Protein AF-A0A4U1ES62-F1 (afdb_monomer_lite)

pLDDT: mean 76.87, std 13.71, range [42.22, 96.81]

Structure (mmCIF, N/CA/C/O backbone):
data_AF-A0A4U1ES62-F1
#
_entry.id   AF-A0A4U1ES62-F1
#
loop_
_atom_site.group_PDB
_atom_site.id
_atom_site.type_symbol
_atom_site.label_atom_id
_atom_site.label_alt_id
_atom_site.label_comp_id
_atom_site.label_asym_id
_atom_site.label_entity_id
_atom_site.label_seq_id
_atom_site.pdbx_PDB_ins_code
_atom_site.Cartn_x
_atom_site.Cartn_y
_atom_site.Cartn_z
_atom_site.occupancy
_atom_site.B_iso_or_equiv
_atom_site.auth_seq_id
_atom_site.auth_comp_id
_atom_site.auth_asym_id
_atom_site.auth_atom_id
_atom_site.pdbx_PDB_model_num
ATOM 1 N N . ASN A 1 1 ? -2.841 10.852 3.908 1.00 66.19 1 ASN A N 1
ATOM 2 C CA . ASN A 1 1 ? -1.666 10.745 3.018 1.00 66.19 1 ASN A CA 1
ATOM 3 C C . ASN A 1 1 ? -2.009 9.730 1.935 1.00 66.19 1 ASN A C 1
ATOM 5 O O . ASN A 1 1 ? -2.150 8.566 2.277 1.00 66.19 1 ASN A O 1
ATOM 9 N N . ILE A 1 2 ? -2.297 10.180 0.708 1.00 81.38 2 ILE A N 1
ATOM 10 C CA . ILE A 1 2 ? -2.907 9.346 -0.355 1.00 81.38 2 ILE A CA 1
ATOM 11 C C . ILE A 1 2 ? -2.024 9.283 -1.611 1.00 81.38 2 ILE A C 1
ATOM 13 O O . ILE A 1 2 ? -1.944 8.238 -2.248 1.00 81.38 2 ILE A O 1
ATOM 17 N N . ILE A 1 3 ? -1.318 10.365 -1.956 1.00 86.19 3 ILE A N 1
ATOM 18 C CA . ILE A 1 3 ? -0.398 10.376 -3.099 1.00 86.19 3 ILE A CA 1
ATOM 19 C C . ILE A 1 3 ? 0.914 9.704 -2.676 1.00 86.19 3 ILE A C 1
ATOM 21 O O . ILE A 1 3 ? 1.599 10.186 -1.776 1.00 86.19 3 ILE A O 1
ATOM 25 N N . GLY A 1 4 ? 1.253 8.586 -3.322 1.00 82.31 4 GLY A N 1
ATOM 26 C CA . GLY A 1 4 ? 2.449 7.792 -3.031 1.00 82.31 4 GLY A CA 1
ATOM 27 C C . GLY A 1 4 ? 3.157 7.287 -4.290 1.00 82.31 4 GLY A C 1
ATOM 28 O O . GLY A 1 4 ? 2.766 7.595 -5.414 1.00 82.31 4 GLY A O 1
ATOM 29 N N . SER A 1 5 ? 4.193 6.464 -4.105 1.00 80.69 5 SER A N 1
ATOM 30 C CA . SER A 1 5 ? 5.031 5.927 -5.192 1.00 80.69 5 SER A CA 1
ATOM 31 C C . SER A 1 5 ? 4.311 4.958 -6.141 1.00 80.69 5 SER A C 1
ATOM 33 O O . SER A 1 5 ? 4.843 4.635 -7.201 1.00 80.69 5 SER A O 1
ATOM 35 N N . GLY A 1 6 ? 3.093 4.522 -5.806 1.00 82.31 6 GLY A N 1
ATOM 36 C CA . GLY A 1 6 ? 2.296 3.619 -6.641 1.00 82.31 6 GLY A CA 1
ATOM 37 C C . GLY A 1 6 ? 1.965 4.181 -8.028 1.00 82.31 6 GLY A C 1
ATOM 38 O O . GLY A 1 6 ? 1.821 3.407 -8.969 1.00 82.31 6 GLY A O 1
ATOM 39 N N . ILE A 1 7 ? 1.932 5.510 -8.199 1.00 88.56 7 ILE A N 1
ATOM 40 C CA . ILE A 1 7 ? 1.654 6.146 -9.500 1.00 88.56 7 ILE A CA 1
ATOM 41 C C . ILE A 1 7 ? 2.684 5.789 -10.578 1.00 88.56 7 ILE A C 1
ATOM 43 O O . ILE A 1 7 ? 2.367 5.812 -11.760 1.00 88.56 7 ILE A O 1
ATOM 47 N N . PHE A 1 8 ? 3.904 5.426 -10.183 1.00 85.25 8 PHE A N 1
ATOM 48 C CA . PHE A 1 8 ? 4.962 5.068 -11.121 1.00 85.25 8 PHE A CA 1
ATOM 49 C C . PHE A 1 8 ? 4.830 3.617 -11.616 1.00 85.25 8 PHE A C 1
ATOM 51 O O . PHE A 1 8 ? 5.155 3.319 -12.762 1.00 85.25 8 PHE A O 1
ATOM 58 N N . VAL A 1 9 ? 4.273 2.724 -10.792 1.00 85.25 9 VAL A N 1
ATOM 59 C CA . VAL A 1 9 ? 4.189 1.280 -11.079 1.00 85.25 9 VAL A CA 1
ATOM 60 C C . VAL A 1 9 ? 2.856 0.895 -11.708 1.00 85.25 9 VAL A C 1
ATOM 62 O O . VAL A 1 9 ? 2.812 0.141 -12.681 1.00 85.25 9 VAL A O 1
ATOM 65 N N . SER A 1 10 ? 1.760 1.417 -11.159 1.00 86.31 10 SER A N 1
ATOM 66 C CA . SER A 1 10 ? 0.402 0.993 -11.503 1.00 86.31 10 SER A CA 1
ATOM 67 C C . SER A 1 10 ? 0.004 1.209 -12.972 1.00 86.31 10 SER A C 1
ATOM 69 O O . SER A 1 10 ? -0.678 0.335 -13.507 1.00 86.31 10 SER A O 1
ATOM 71 N N . PRO A 1 11 ? 0.412 2.287 -13.682 1.00 86.88 11 PRO A N 1
ATOM 72 C CA . PRO A 1 11 ? -0.013 2.506 -15.067 1.00 86.88 11 PRO A CA 1
ATOM 73 C C . PRO A 1 11 ? 0.416 1.395 -16.028 1.00 86.88 11 PRO A C 1
ATOM 75 O O . PRO A 1 11 ? -0.369 1.011 -16.892 1.00 86.88 11 PRO A O 1
ATOM 78 N N . LYS A 1 12 ? 1.626 0.843 -15.853 1.00 86.94 12 LYS A N 1
ATOM 79 C CA . LYS A 1 12 ? 2.131 -0.254 -16.692 1.00 86.94 12 LYS A CA 1
ATOM 80 C C . LYS A 1 12 ? 1.265 -1.506 -16.532 1.00 86.94 12 LYS A C 1
ATOM 82 O O . LYS A 1 12 ? 0.823 -2.065 -17.529 1.00 86.94 12 LYS A O 1
ATOM 87 N N . GLY A 1 13 ? 0.970 -1.891 -15.288 1.00 87.38 13 GLY A N 1
ATOM 88 C CA . GLY A 1 13 ? 0.140 -3.062 -14.999 1.00 87.38 13 GLY A CA 1
ATOM 89 C C . GLY A 1 13 ? -1.314 -2.894 -15.448 1.00 87.38 13 GLY A C 1
ATOM 90 O O . GLY A 1 13 ? -1.903 -3.830 -15.979 1.00 87.38 13 GLY A O 1
ATOM 91 N N . VAL A 1 14 ? -1.899 -1.702 -15.291 1.00 91.75 14 VAL A N 1
ATOM 92 C CA . VAL A 1 14 ? -3.275 -1.443 -15.752 1.00 91.75 14 VAL A CA 1
ATOM 93 C C . VAL A 1 14 ? -3.360 -1.494 -17.277 1.00 91.75 14 VAL A C 1
ATOM 95 O O . VAL A 1 14 ? -4.287 -2.099 -17.804 1.00 91.75 14 VAL A O 1
ATOM 98 N N . LEU A 1 15 ? -2.400 -0.902 -17.992 1.00 91.88 15 LEU A N 1
ATOM 99 C CA . LEU A 1 15 ? -2.414 -0.891 -19.455 1.00 91.88 15 LEU A CA 1
ATOM 100 C C . LEU A 1 15 ? -2.222 -2.293 -20.049 1.00 91.88 15 LEU A C 1
ATOM 102 O O . LEU A 1 15 ? -2.913 -2.643 -21.003 1.00 91.88 15 LEU A O 1
ATOM 106 N N . GLU A 1 16 ? -1.334 -3.099 -19.464 1.00 92.31 16 GLU A N 1
ATOM 107 C CA . GLU A 1 16 ? -1.084 -4.480 -19.893 1.00 92.31 16 GLU A CA 1
ATOM 108 C C . GLU A 1 16 ? -2.332 -5.365 -19.750 1.00 92.31 16 GLU A C 1
ATOM 110 O O . GLU A 1 16 ? -2.645 -6.137 -20.651 1.00 92.31 16 GLU A O 1
ATOM 115 N N . ASN A 1 17 ? -3.096 -5.198 -18.665 1.00 91.56 17 ASN A N 1
ATOM 116 C CA . ASN A 1 17 ? -4.322 -5.969 -18.436 1.00 91.56 17 ASN A CA 1
ATOM 117 C C . ASN A 1 17 ? -5.551 -5.408 -19.175 1.00 91.56 17 ASN A C 1
ATOM 119 O O . ASN A 1 17 ? -6.454 -6.164 -19.524 1.00 91.56 17 ASN A O 1
ATOM 123 N N . ALA A 1 18 ? -5.620 -4.093 -19.406 1.00 90.81 18 ALA A N 1
ATOM 124 C CA . ALA A 1 18 ? -6.751 -3.455 -20.085 1.00 90.81 18 ALA A CA 1
ATOM 125 C C . ALA A 1 18 ? -6.650 -3.510 -21.621 1.00 90.81 18 ALA A C 1
ATOM 127 O O . ALA A 1 18 ? -7.662 -3.354 -22.304 1.00 90.81 18 ALA A O 1
ATOM 128 N N . GLY A 1 19 ? -5.443 -3.664 -22.179 1.00 88.88 19 GLY A N 1
ATOM 129 C CA . GLY A 1 19 ? -5.176 -3.777 -23.620 1.00 88.88 19 GLY A CA 1
ATOM 130 C C . GLY A 1 19 ? -5.353 -2.487 -24.439 1.00 88.88 19 GLY A C 1
ATOM 131 O O . GLY A 1 19 ? -4.769 -2.358 -25.511 1.00 88.88 19 GLY A O 1
ATOM 132 N N . SER A 1 20 ? -6.115 -1.505 -23.945 1.00 93.06 20 SER A N 1
ATOM 133 C CA . SER A 1 20 ? -6.337 -0.205 -24.591 1.00 93.06 20 SER A CA 1
ATOM 134 C C . SER A 1 20 ? -6.197 0.955 -23.606 1.00 93.06 20 SER A C 1
ATOM 136 O O . SER A 1 20 ? -6.619 0.871 -22.451 1.00 93.06 20 SER A O 1
ATOM 138 N N . VAL A 1 21 ? -5.661 2.080 -24.090 1.00 92.81 21 VAL A N 1
ATOM 139 C CA . VAL A 1 21 ? -5.461 3.309 -23.302 1.00 92.81 21 VAL A CA 1
ATOM 140 C C . VAL A 1 21 ? -6.794 3.885 -22.809 1.00 92.81 21 VAL A C 1
ATOM 142 O O . VAL A 1 21 ? -6.883 4.339 -21.671 1.00 92.81 21 VAL A O 1
ATOM 145 N N . GLY A 1 22 ? -7.851 3.819 -23.627 1.00 92.75 22 GLY A N 1
ATOM 146 C CA . GLY A 1 22 ? -9.180 4.308 -23.239 1.00 92.75 22 GLY A CA 1
ATOM 147 C C . GLY A 1 22 ? -9.777 3.511 -22.076 1.00 92.75 22 GLY A C 1
ATOM 148 O O . GLY A 1 22 ? -10.278 4.094 -21.117 1.00 92.75 22 GLY A O 1
ATOM 149 N N . LEU A 1 23 ? -9.647 2.180 -22.115 1.00 92.06 23 LEU A N 1
ATOM 150 C CA . LEU A 1 23 ? -10.089 1.304 -21.025 1.00 92.06 23 LEU A CA 1
ATOM 151 C C . LEU A 1 23 ? -9.262 1.524 -19.754 1.00 92.06 23 LEU A C 1
ATOM 153 O O . LEU A 1 23 ? -9.832 1.585 -18.667 1.00 92.06 23 LEU A O 1
ATOM 157 N N . ALA A 1 24 ? -7.946 1.723 -19.879 1.00 93.25 24 ALA A N 1
ATOM 158 C CA . ALA A 1 24 ? -7.088 2.029 -18.737 1.00 93.25 24 ALA A CA 1
ATOM 159 C C . ALA A 1 24 ? -7.532 3.312 -18.004 1.00 93.25 24 ALA A C 1
ATOM 161 O O . ALA A 1 24 ? -7.600 3.322 -16.775 1.00 93.25 24 ALA A O 1
ATOM 162 N N . LEU A 1 25 ? -7.892 4.376 -18.733 1.00 93.62 25 LEU A N 1
ATOM 163 C CA . LEU A 1 25 ? -8.395 5.621 -18.133 1.00 93.62 25 LEU A CA 1
ATOM 164 C C . LEU A 1 25 ? -9.743 5.431 -17.425 1.00 93.62 25 LEU A C 1
ATOM 166 O O . LEU A 1 25 ? -9.938 5.960 -16.330 1.00 93.62 25 LEU A O 1
ATOM 170 N N . ILE A 1 26 ? -10.650 4.639 -18.004 1.00 95.06 26 ILE A N 1
ATOM 171 C CA . ILE A 1 26 ? -11.934 4.310 -17.368 1.00 95.06 26 ILE A CA 1
ATOM 172 C C . ILE A 1 26 ? -11.701 3.563 -16.048 1.00 95.06 26 ILE A C 1
ATOM 174 O O . ILE A 1 26 ? -12.309 3.910 -15.036 1.00 95.06 26 ILE A O 1
ATOM 178 N N . VAL A 1 27 ? -10.783 2.591 -16.020 1.00 94.50 27 VAL A N 1
ATO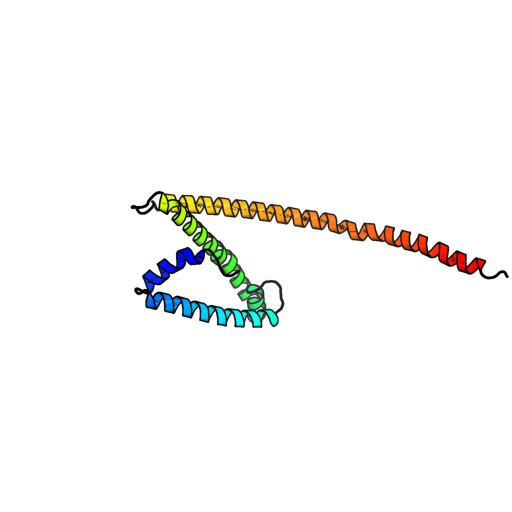M 179 C CA . VAL A 1 27 ? -10.425 1.849 -14.795 1.00 94.50 27 VAL A CA 1
ATOM 180 C C . VAL A 1 27 ? -9.889 2.786 -13.709 1.00 94.50 27 VAL A C 1
ATOM 182 O O . VAL A 1 27 ? -10.265 2.649 -12.542 1.00 94.50 27 VAL A O 1
ATOM 185 N N . TRP A 1 28 ? -9.062 3.768 -14.074 1.00 93.25 28 TRP A N 1
ATOM 186 C CA . TRP A 1 28 ? -8.564 4.777 -13.135 1.00 93.25 28 TRP A CA 1
ATOM 187 C C . TRP A 1 28 ? -9.689 5.617 -12.523 1.00 93.25 28 TRP A C 1
ATOM 189 O O . TRP A 1 28 ? -9.737 5.774 -11.301 1.00 93.25 28 TRP A O 1
ATOM 199 N N . ILE A 1 29 ? -10.619 6.108 -13.346 1.00 95.50 29 ILE A N 1
ATOM 200 C CA . ILE A 1 29 ? -11.765 6.905 -12.879 1.00 95.50 29 ILE A CA 1
ATOM 201 C C . ILE A 1 29 ? -12.666 6.065 -11.963 1.00 95.50 29 ILE A C 1
ATOM 203 O O . ILE A 1 29 ? -13.021 6.509 -10.870 1.00 95.50 29 ILE A O 1
ATOM 207 N N . MET A 1 30 ? -12.981 4.832 -12.366 1.00 95.81 30 MET A N 1
ATOM 208 C CA . MET A 1 30 ? -13.813 3.917 -11.580 1.00 95.81 30 MET A CA 1
ATOM 209 C C . MET A 1 30 ? -13.180 3.585 -10.225 1.00 95.81 30 MET A C 1
ATOM 211 O O . MET A 1 30 ? -13.856 3.629 -9.199 1.00 95.81 30 MET A O 1
ATOM 215 N N . THR A 1 31 ? -11.872 3.321 -10.195 1.00 93.75 31 THR A N 1
ATOM 216 C CA . THR A 1 31 ? -11.138 3.052 -8.947 1.00 93.75 31 THR A CA 1
ATOM 217 C C . THR A 1 31 ? -11.153 4.270 -8.020 1.00 93.75 31 THR A C 1
ATOM 219 O O . THR A 1 31 ? -11.348 4.124 -6.810 1.00 93.75 31 THR A O 1
ATOM 222 N N . GLY A 1 32 ? -11.002 5.478 -8.575 1.00 94.00 32 GLY A N 1
ATOM 223 C CA . GLY A 1 32 ? -11.113 6.727 -7.821 1.00 94.00 32 GLY A CA 1
ATOM 224 C C . GLY A 1 32 ? -12.495 6.907 -7.188 1.00 94.00 32 GLY A C 1
ATOM 225 O O . GLY A 1 32 ? -12.587 7.217 -6.000 1.00 94.00 32 GLY A O 1
ATOM 226 N N . LEU A 1 33 ? -13.564 6.634 -7.942 1.00 96.75 33 LEU A N 1
ATOM 227 C CA . LEU A 1 33 ? -14.939 6.733 -7.449 1.00 96.75 33 LEU A CA 1
ATOM 228 C C . LEU A 1 33 ? -15.225 5.719 -6.330 1.00 96.75 33 LEU A C 1
ATOM 230 O O . LEU A 1 33 ? -15.753 6.092 -5.284 1.00 96.75 33 LEU A O 1
ATOM 234 N N . ILE A 1 34 ? -14.825 4.457 -6.514 1.00 96.44 34 ILE A N 1
ATOM 235 C CA . ILE A 1 34 ? -14.988 3.403 -5.498 1.00 96.44 34 ILE A CA 1
ATOM 236 C C . ILE A 1 34 ? -14.236 3.776 -4.213 1.00 96.44 34 ILE A C 1
ATOM 238 O O . ILE A 1 34 ? -14.768 3.625 -3.112 1.00 96.44 34 ILE A O 1
ATOM 242 N N . THR A 1 35 ? -13.023 4.319 -4.344 1.00 94.94 35 THR A N 1
ATOM 243 C CA . THR A 1 35 ? -12.219 4.762 -3.196 1.00 94.94 35 THR A CA 1
ATOM 244 C C . THR A 1 35 ? -12.882 5.926 -2.458 1.00 94.94 35 THR A C 1
ATOM 246 O O . THR A 1 35 ? -12.874 5.943 -1.229 1.00 94.94 35 THR A O 1
ATOM 249 N N . ALA A 1 36 ? -13.489 6.876 -3.177 1.00 94.81 36 ALA A N 1
ATOM 250 C CA . ALA A 1 36 ? -14.204 7.997 -2.568 1.00 94.81 36 ALA A CA 1
ATOM 251 C C . ALA A 1 36 ? -15.413 7.526 -1.745 1.00 94.81 36 ALA A C 1
ATOM 253 O O . ALA A 1 36 ? -15.579 7.948 -0.602 1.00 94.81 36 ALA A O 1
ATOM 254 N N . VAL A 1 37 ? -16.213 6.602 -2.288 1.00 96.81 37 VAL A N 1
ATOM 255 C CA . VAL A 1 37 ? -17.346 6.007 -1.559 1.00 96.81 37 VAL A CA 1
ATOM 256 C C . VAL 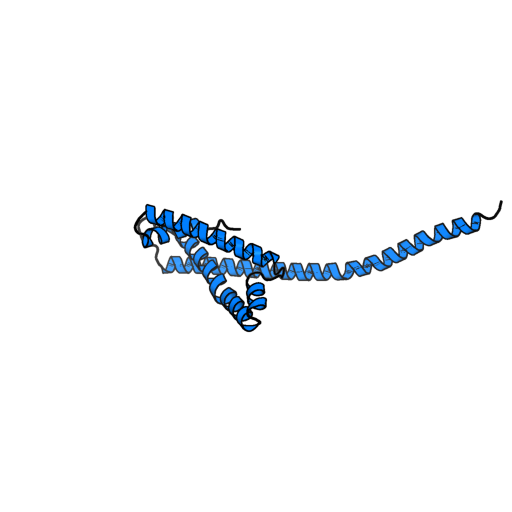A 1 37 ? -16.857 5.246 -0.324 1.00 96.81 37 VAL A C 1
ATOM 258 O O . VAL A 1 37 ? -17.383 5.450 0.768 1.00 96.81 37 VAL A O 1
ATOM 261 N N . GLY A 1 38 ? -15.805 4.433 -0.458 1.00 93.19 38 GLY A N 1
ATOM 262 C CA . GLY A 1 38 ? -15.207 3.725 0.676 1.00 93.19 38 GLY A CA 1
ATOM 263 C C . GLY A 1 38 ? -14.709 4.675 1.769 1.00 93.19 38 GLY A C 1
ATOM 264 O O . GLY A 1 38 ? -14.976 4.450 2.947 1.00 93.19 38 GLY A O 1
ATOM 265 N N . ALA A 1 39 ? -14.046 5.771 1.393 1.00 92.94 39 ALA A N 1
ATOM 266 C CA . ALA A 1 39 ? -13.560 6.776 2.337 1.00 92.94 39 ALA A CA 1
ATOM 267 C C . ALA A 1 39 ? -14.698 7.440 3.128 1.00 92.94 39 ALA A C 1
ATOM 269 O O . ALA A 1 39 ? -14.536 7.670 4.325 1.00 92.94 39 ALA A O 1
ATOM 270 N N . LEU A 1 40 ? -15.851 7.695 2.498 1.00 94.75 40 LEU A N 1
ATOM 271 C CA . LEU A 1 40 ? -17.037 8.211 3.190 1.00 94.75 40 LEU A CA 1
ATOM 272 C C . LEU A 1 40 ? -17.565 7.208 4.222 1.00 94.75 40 LEU A C 1
ATOM 274 O O . LEU A 1 40 ? -17.788 7.581 5.370 1.00 94.75 40 LEU A O 1
ATOM 278 N N . CYS A 1 41 ? -17.678 5.924 3.868 1.00 92.94 41 CYS A N 1
ATOM 279 C CA . CYS A 1 41 ? -18.087 4.889 4.824 1.00 92.94 41 CYS A CA 1
ATOM 280 C C . CYS A 1 41 ? -17.123 4.784 6.019 1.00 92.94 41 CYS A C 1
ATOM 282 O O . CYS A 1 41 ? -17.557 4.640 7.161 1.00 92.94 41 CYS A O 1
ATOM 284 N N . TYR A 1 42 ? -15.815 4.887 5.770 1.00 90.50 42 TYR A N 1
ATOM 285 C CA . TYR A 1 42 ? -14.808 4.907 6.833 1.00 90.50 42 TYR A CA 1
ATOM 286 C C . TYR A 1 42 ? -14.869 6.178 7.690 1.00 90.50 42 TYR A C 1
ATOM 288 O O . TYR A 1 42 ? -14.598 6.107 8.889 1.00 90.50 42 TYR A O 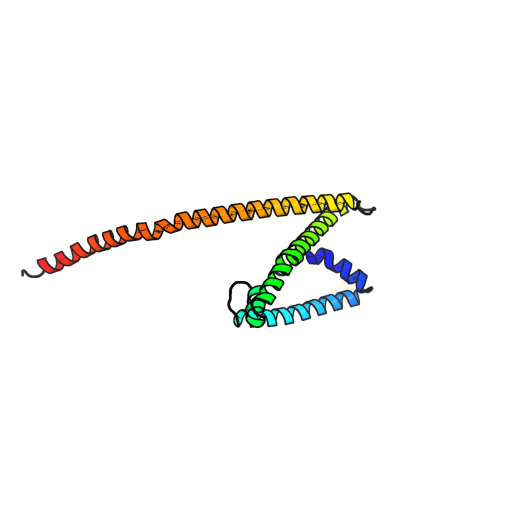1
ATOM 296 N N . ALA A 1 43 ? -15.242 7.324 7.114 1.00 92.00 43 ALA A N 1
ATOM 297 C CA . ALA A 1 43 ? -15.429 8.564 7.862 1.00 92.00 43 ALA A CA 1
ATOM 298 C C . ALA A 1 43 ? -16.593 8.447 8.860 1.00 92.00 43 ALA A C 1
ATOM 300 O O . ALA A 1 43 ? -16.412 8.759 10.036 1.00 92.00 43 ALA A O 1
ATOM 301 N N . GLU A 1 44 ? -17.740 7.913 8.429 1.00 93.50 44 GLU A N 1
ATOM 302 C CA . GLU A 1 44 ? -18.900 7.663 9.304 1.00 93.50 44 GLU A CA 1
ATOM 303 C C . GLU A 1 44 ? -18.555 6.700 10.448 1.00 93.50 44 GLU A C 1
ATOM 305 O O . GLU A 1 44 ? -18.883 6.930 11.618 1.00 93.50 44 GLU A O 1
ATOM 310 N N . LEU A 1 45 ? -17.816 5.634 10.133 1.00 89.25 45 LEU A N 1
ATOM 311 C CA . LEU A 1 45 ? -17.366 4.664 11.127 1.00 89.25 45 LEU A CA 1
ATOM 312 C C . LEU A 1 45 ? -16.386 5.283 12.138 1.00 89.25 45 LEU A C 1
ATOM 314 O O . LEU A 1 45 ? -16.450 4.978 13.330 1.00 89.25 45 LEU A O 1
ATOM 318 N N . GLY A 1 46 ? -15.523 6.193 11.679 1.00 88.69 46 GLY A N 1
ATOM 319 C CA . GLY A 1 46 ? -14.592 6.937 12.524 1.00 88.69 46 GLY A CA 1
ATOM 320 C C . GLY A 1 46 ? -15.267 7.893 13.506 1.00 88.69 46 GLY A C 1
ATOM 321 O O . GLY A 1 46 ? -14.753 8.074 14.610 1.00 88.69 46 GLY A O 1
ATOM 322 N N . VAL A 1 47 ? -16.423 8.457 13.145 1.00 90.94 47 VAL A N 1
ATOM 323 C CA . VAL A 1 47 ? -17.231 9.294 14.049 1.00 90.94 47 VAL A CA 1
ATOM 324 C C . VAL A 1 47 ? -18.070 8.436 15.001 1.00 90.94 47 VAL A C 1
ATOM 326 O O . VAL A 1 47 ? -18.224 8.786 16.169 1.00 90.94 47 VAL A O 1
ATOM 329 N N . THR A 1 48 ? -18.569 7.288 14.534 1.00 89.94 48 THR A N 1
ATOM 330 C CA . THR A 1 48 ? -19.419 6.389 15.333 1.00 89.94 48 THR A CA 1
ATOM 331 C C . THR A 1 48 ? -18.639 5.687 16.449 1.00 89.94 48 THR A C 1
ATOM 333 O O . THR A 1 48 ? -19.145 5.535 17.561 1.00 89.94 48 THR A O 1
ATOM 336 N N . ILE A 1 49 ? -17.404 5.253 16.174 1.00 86.94 49 ILE A N 1
ATOM 337 C CA . ILE A 1 49 ? -16.567 4.509 17.125 1.00 86.94 49 ILE A CA 1
ATOM 338 C C . ILE A 1 49 ? -15.227 5.243 17.303 1.00 86.94 49 ILE A C 1
ATOM 340 O O . ILE A 1 49 ? -14.228 4.872 16.678 1.00 86.94 49 ILE A O 1
ATOM 344 N N . PRO A 1 50 ? -15.156 6.267 18.177 1.00 83.12 50 PRO A N 1
ATOM 345 C CA . PRO A 1 50 ? -13.940 7.047 18.399 1.00 83.12 50 PRO A CA 1
ATOM 346 C C . PRO A 1 50 ? -12.966 6.306 19.332 1.00 83.12 50 PRO A C 1
ATOM 348 O O . PRO A 1 50 ? -12.636 6.768 20.425 1.00 83.12 50 PRO A O 1
ATOM 351 N N . LYS A 1 51 ? -12.509 5.119 18.921 1.00 81.88 51 LYS A N 1
ATOM 352 C CA . LYS A 1 51 ? -11.492 4.335 19.635 1.00 81.88 51 LYS A CA 1
ATOM 353 C C . LYS A 1 51 ? -10.163 4.356 18.889 1.00 81.88 51 LYS A C 1
ATOM 355 O O . LYS A 1 51 ? -10.104 4.196 17.672 1.00 81.88 51 LYS A O 1
ATOM 360 N N . SER A 1 52 ? -9.071 4.462 19.642 1.00 76.38 52 SER A N 1
ATOM 361 C CA . SER A 1 52 ? -7.717 4.310 19.106 1.00 76.38 52 SER A CA 1
ATOM 362 C C . SER A 1 52 ? -7.522 2.898 18.537 1.00 76.38 52 SER A C 1
ATOM 364 O O . SER A 1 52 ? -7.866 1.914 19.190 1.00 76.38 52 SER A O 1
ATOM 366 N N . GLY A 1 53 ? -6.981 2.795 17.319 1.00 74.38 53 GLY A N 1
ATOM 367 C CA . GLY A 1 53 ? -6.663 1.519 16.653 1.00 74.38 53 GLY A CA 1
ATOM 368 C C . GLY A 1 53 ? -7.214 1.351 15.231 1.00 74.38 53 GLY A C 1
ATOM 369 O O . GLY A 1 53 ? -6.866 0.371 14.572 1.00 74.38 53 GLY A O 1
ATOM 370 N N . GLY A 1 54 ? -8.014 2.303 14.734 1.00 83.44 54 GLY A N 1
ATOM 371 C CA . GLY A 1 54 ? -8.488 2.334 13.341 1.00 83.44 54 GLY A CA 1
ATOM 372 C C . GLY A 1 54 ? -9.233 1.057 12.944 1.00 83.44 54 GLY A C 1
ATOM 373 O O . GLY A 1 54 ? -10.061 0.561 13.707 1.00 83.44 54 GLY A O 1
ATOM 374 N N . ASP A 1 55 ? -8.884 0.487 11.786 1.00 84.88 55 ASP A N 1
ATOM 375 C CA . ASP A 1 55 ? -9.489 -0.732 11.223 1.00 84.88 55 ASP A CA 1
ATOM 376 C C . ASP A 1 55 ? -9.614 -1.897 12.212 1.00 84.88 55 ASP A C 1
ATOM 378 O O . ASP A 1 55 ? -10.602 -2.630 12.194 1.00 84.88 55 ASP A O 1
ATOM 382 N N . TYR A 1 56 ? -8.603 -2.100 13.063 1.00 86.56 56 TYR A N 1
ATOM 383 C CA . TYR A 1 56 ? -8.611 -3.190 14.039 1.00 86.56 56 TYR A CA 1
ATOM 384 C C . TYR A 1 56 ? -9.724 -3.000 15.073 1.00 86.56 56 TYR A C 1
ATOM 386 O O . TYR A 1 56 ? -10.446 -3.949 15.383 1.00 86.56 56 TYR A O 1
ATOM 394 N N . SER A 1 57 ? -9.874 -1.778 15.587 1.00 86.06 57 SER A N 1
ATOM 395 C CA . SER A 1 57 ? -10.869 -1.459 16.613 1.00 86.06 57 SER A CA 1
ATOM 396 C C . SER A 1 57 ? -12.287 -1.594 16.066 1.00 86.06 57 SER A C 1
ATOM 398 O O . SER A 1 57 ? -13.149 -2.128 16.760 1.00 86.06 57 SER A O 1
ATOM 400 N N . TYR A 1 58 ? -12.505 -1.231 14.798 1.00 89.25 58 TYR A N 1
ATOM 401 C CA . TYR A 1 58 ? -13.798 -1.416 14.138 1.00 89.25 58 TYR A CA 1
ATOM 402 C C . TYR A 1 58 ? -14.189 -2.893 14.020 1.00 89.25 58 TYR A C 1
ATOM 404 O O . TYR A 1 58 ? -15.296 -3.279 14.389 1.00 89.25 58 TYR A O 1
ATOM 412 N N . VAL A 1 59 ? -13.268 -3.747 13.558 1.00 88.25 59 VAL A N 1
ATOM 413 C CA . VAL A 1 59 ? -13.543 -5.187 13.404 1.00 88.25 59 VAL A CA 1
ATOM 414 C C . VAL A 1 59 ? -13.733 -5.862 14.763 1.00 88.25 59 VAL A C 1
ATOM 416 O O . VAL A 1 59 ? -14.598 -6.725 14.903 1.00 88.25 59 VAL A O 1
ATOM 419 N N . LYS A 1 60 ? -12.955 -5.461 15.773 1.00 88.25 60 LYS A N 1
ATOM 420 C CA . LYS A 1 60 ? -13.056 -6.009 17.129 1.00 88.25 60 LYS A CA 1
ATOM 421 C C . LYS A 1 60 ? -14.400 -5.703 17.787 1.00 88.25 60 LYS A C 1
ATOM 423 O O . LYS A 1 60 ? -14.943 -6.576 18.459 1.00 88.25 60 LYS A O 1
ATOM 428 N N . ASP A 1 61 ? -14.916 -4.492 17.608 1.00 87.00 61 ASP A N 1
ATOM 429 C CA . ASP A 1 61 ? -16.173 -4.076 18.233 1.00 87.00 61 ASP A CA 1
ATOM 430 C C . ASP A 1 61 ? -17.398 -4.747 17.584 1.00 87.00 61 ASP A C 1
ATOM 432 O O . ASP A 1 61 ? -18.354 -5.058 18.288 1.00 87.00 61 ASP A O 1
ATOM 436 N N . ILE A 1 62 ? -17.358 -5.030 16.274 1.00 88.25 62 ILE A N 1
ATOM 437 C CA . ILE A 1 62 ? -18.481 -5.644 15.538 1.00 88.25 62 ILE A CA 1
ATOM 438 C C . ILE A 1 62 ? -18.445 -7.181 15.602 1.00 88.25 62 ILE A C 1
ATOM 440 O O . ILE A 1 62 ? -19.468 -7.818 15.840 1.00 88.25 62 ILE A O 1
ATOM 444 N N . PHE A 1 63 ? -17.275 -7.789 15.377 1.00 86.38 63 PHE A N 1
ATOM 445 C CA . PHE A 1 63 ? -17.120 -9.245 15.219 1.00 86.38 63 PHE A CA 1
ATOM 446 C C . PHE A 1 63 ? -16.456 -9.935 16.424 1.00 86.38 63 PHE A C 1
ATOM 448 O O . PHE A 1 63 ? -16.267 -11.154 16.423 1.00 86.38 63 PHE A O 1
ATOM 455 N N . GLY A 1 64 ? -16.087 -9.178 17.458 1.00 89.12 64 GLY A N 1
ATOM 456 C CA . GLY A 1 64 ? -15.483 -9.696 18.682 1.00 89.12 64 GLY A CA 1
ATOM 457 C C . GLY A 1 64 ? -13.969 -9.934 18.603 1.00 89.12 64 GLY A C 1
ATOM 458 O O . GLY A 1 64 ? -13.266 -9.535 17.670 1.00 89.12 64 GLY A O 1
ATOM 459 N N . GLY A 1 65 ? -13.434 -10.592 19.638 1.00 85.75 65 GLY A N 1
ATOM 460 C CA . GLY A 1 65 ? -11.988 -10.696 19.867 1.00 85.75 65 GLY A CA 1
ATOM 461 C C . GLY A 1 65 ? -11.211 -11.486 18.805 1.00 85.75 65 GLY A C 1
ATOM 462 O O . GLY A 1 65 ? -10.124 -11.062 18.413 1.00 85.75 65 GLY A O 1
ATOM 463 N N . LEU A 1 66 ? -11.762 -12.605 18.314 1.00 87.75 66 LEU A N 1
ATOM 464 C CA . LEU A 1 66 ? -11.067 -13.493 17.370 1.00 87.75 66 LEU A CA 1
ATOM 465 C C . LEU A 1 66 ? -10.888 -12.843 15.988 1.00 87.75 66 LEU A C 1
ATOM 467 O O . LEU A 1 66 ? -9.792 -12.869 15.429 1.00 87.75 66 LEU A O 1
ATOM 471 N N . ALA A 1 67 ? -11.940 -12.216 15.456 1.00 85.44 67 ALA A N 1
ATOM 472 C CA . ALA A 1 67 ? -11.890 -11.523 14.168 1.00 85.44 67 ALA A CA 1
ATOM 473 C C . ALA A 1 67 ? -10.939 -10.316 14.205 1.00 85.44 67 ALA A C 1
ATOM 475 O O . ALA A 1 67 ? -10.162 -10.106 13.270 1.00 85.44 67 ALA A O 1
ATOM 476 N N . GLY A 1 68 ? -10.930 -9.572 15.318 1.00 85.69 68 GLY A N 1
ATOM 477 C CA . GLY A 1 68 ? -9.947 -8.515 15.548 1.00 85.69 68 GLY A CA 1
ATOM 478 C C . GLY A 1 68 ? -8.509 -9.049 15.519 1.00 85.69 68 GLY A C 1
ATOM 479 O O . GLY A 1 68 ? -7.653 -8.480 14.841 1.00 85.69 68 GLY A O 1
ATOM 480 N N . PHE A 1 69 ? -8.234 -10.167 16.202 1.00 83.88 69 PHE A N 1
ATOM 481 C CA . PHE A 1 69 ? -6.906 -10.793 16.192 1.00 83.88 69 PHE A CA 1
ATOM 482 C C . PHE A 1 69 ? -6.471 -11.211 14.781 1.00 83.88 69 PHE A C 1
ATOM 484 O O . PHE A 1 69 ? -5.362 -10.882 14.366 1.00 83.88 69 PHE A O 1
ATOM 491 N N . LEU A 1 70 ? -7.352 -11.857 14.011 1.00 88.19 70 LEU A N 1
ATOM 492 C CA . LEU A 1 70 ? -7.074 -12.258 12.627 1.00 88.19 70 LEU A CA 1
ATOM 493 C C . LEU A 1 70 ? -6.763 -11.054 11.726 1.00 88.19 70 LEU A C 1
ATOM 495 O O . LEU A 1 70 ? -5.807 -11.092 10.947 1.00 88.19 70 LEU A O 1
ATOM 499 N N . ARG A 1 71 ? -7.517 -9.954 11.861 1.00 86.19 71 ARG A N 1
ATOM 500 C CA . ARG A 1 71 ? -7.264 -8.715 11.107 1.00 86.19 71 ARG A CA 1
ATOM 501 C C . ARG A 1 71 ? -5.881 -8.140 11.410 1.00 86.19 71 ARG A C 1
ATOM 503 O O . ARG A 1 71 ? -5.198 -7.709 10.476 1.00 86.19 71 ARG A O 1
ATOM 510 N N . LEU A 1 72 ? -5.475 -8.140 12.682 1.00 82.75 72 LEU A N 1
ATOM 511 C CA . LEU A 1 72 ? -4.152 -7.682 13.113 1.00 82.75 72 LEU A CA 1
ATOM 512 C C . LEU A 1 72 ? -3.045 -8.617 12.607 1.00 82.75 72 LEU A C 1
ATOM 514 O O . LEU A 1 72 ? -2.033 -8.147 12.091 1.00 82.75 72 LEU A O 1
ATOM 518 N N . TRP A 1 73 ? -3.261 -9.929 12.695 1.00 85.88 73 TRP A N 1
ATOM 519 C CA . TRP A 1 73 ? -2.322 -10.952 12.240 1.00 85.88 73 TRP A CA 1
ATOM 520 C C . TRP A 1 73 ? -2.000 -10.809 10.749 1.00 85.88 73 TRP A C 1
ATOM 522 O O . TRP A 1 73 ? -0.835 -10.724 10.364 1.00 85.88 73 TRP A O 1
ATOM 532 N N . ILE A 1 74 ? -3.033 -10.685 9.911 1.00 84.94 74 ILE A N 1
ATOM 533 C CA . ILE A 1 74 ? -2.876 -10.487 8.463 1.00 84.94 74 ILE A CA 1
ATOM 534 C C . ILE A 1 74 ? -2.216 -9.136 8.165 1.00 84.94 74 ILE A C 1
ATOM 536 O O . ILE A 1 74 ? -1.370 -9.043 7.274 1.00 84.94 74 ILE A O 1
ATOM 540 N N . ALA A 1 75 ? -2.566 -8.085 8.915 1.00 78.19 75 ALA A N 1
ATOM 541 C CA . ALA A 1 75 ? -1.946 -6.777 8.737 1.00 78.19 75 ALA A CA 1
ATOM 542 C C . ALA A 1 75 ? -0.426 -6.849 8.938 1.00 78.19 75 ALA A C 1
ATOM 544 O O . ALA A 1 75 ? 0.327 -6.413 8.067 1.00 78.19 75 ALA A O 1
ATOM 545 N N . VAL A 1 76 ? 0.008 -7.438 10.056 1.00 78.62 76 VAL A N 1
ATOM 546 C CA . VAL A 1 76 ? 1.418 -7.522 10.461 1.00 78.62 76 VAL A CA 1
ATOM 547 C C . VAL A 1 76 ? 2.218 -8.475 9.580 1.00 78.62 76 VAL A C 1
ATOM 549 O O . VAL A 1 76 ? 3.326 -8.127 9.181 1.00 78.62 76 VAL A O 1
ATOM 552 N N . LEU A 1 77 ? 1.677 -9.650 9.254 1.00 77.19 77 LEU A N 1
ATOM 553 C CA . LEU A 1 77 ? 2.435 -10.674 8.531 1.00 77.19 77 LEU A CA 1
ATOM 554 C C . LEU A 1 77 ? 2.393 -10.545 7.014 1.00 77.19 77 LEU A C 1
ATOM 556 O O . LEU A 1 77 ? 3.304 -11.033 6.352 1.00 77.19 77 LEU A O 1
ATOM 560 N N . VAL A 1 78 ? 1.351 -9.929 6.456 1.00 83.38 78 VAL A N 1
ATOM 561 C CA . VAL A 1 78 ? 1.151 -9.895 5.002 1.00 83.38 78 VAL A CA 1
ATOM 562 C C . VAL A 1 78 ? 1.144 -8.460 4.501 1.00 83.38 78 VAL A C 1
ATOM 564 O O . VAL A 1 78 ? 2.016 -8.069 3.735 1.00 83.38 78 VAL A O 1
ATOM 567 N N . ILE A 1 79 ? 0.206 -7.635 4.966 1.00 80.62 79 ILE A N 1
ATOM 568 C CA . ILE A 1 79 ? -0.043 -6.325 4.345 1.00 80.62 79 ILE A CA 1
ATOM 569 C C . ILE A 1 79 ? 1.174 -5.398 4.475 1.00 80.62 79 ILE A C 1
ATOM 571 O O . ILE A 1 79 ? 1.653 -4.855 3.477 1.00 80.62 79 ILE A O 1
ATOM 575 N N . TYR A 1 80 ? 1.700 -5.219 5.689 1.00 79.94 80 TYR A N 1
ATOM 576 C CA . TYR A 1 80 ? 2.852 -4.344 5.914 1.00 79.94 80 TYR A CA 1
ATOM 577 C C . TYR A 1 80 ? 4.144 -4.811 5.220 1.00 79.94 80 TYR A C 1
ATOM 579 O O . TYR A 1 80 ? 4.769 -3.974 4.559 1.00 79.94 80 TYR A O 1
ATOM 587 N N . PRO A 1 81 ? 4.580 -6.083 5.329 1.00 77.69 81 PRO A N 1
ATOM 588 C CA . PRO A 1 81 ? 5.805 -6.528 4.667 1.00 77.69 81 PRO A CA 1
ATOM 589 C C . PRO A 1 81 ? 5.669 -6.552 3.143 1.00 77.69 81 PRO A C 1
ATOM 591 O O . PRO A 1 81 ? 6.597 -6.125 2.457 1.00 77.69 81 PRO A O 1
ATOM 594 N N . THR A 1 82 ? 4.520 -6.958 2.591 1.00 81.75 82 THR A N 1
ATOM 595 C CA . THR A 1 82 ? 4.317 -6.964 1.134 1.00 81.75 82 THR A CA 1
ATOM 596 C C . THR A 1 82 ? 4.344 -5.551 0.557 1.00 81.75 82 THR A C 1
ATOM 598 O O . THR A 1 82 ? 5.019 -5.323 -0.445 1.00 81.75 82 THR A O 1
ATOM 601 N N . ASN A 1 83 ? 3.700 -4.575 1.207 1.00 82.12 83 ASN A N 1
ATOM 602 C CA . ASN A 1 83 ? 3.742 -3.183 0.748 1.00 82.12 83 ASN A CA 1
ATOM 603 C C . ASN A 1 83 ? 5.174 -2.626 0.726 1.00 82.12 83 ASN A C 1
ATOM 605 O O . ASN A 1 83 ? 5.573 -1.979 -0.242 1.00 82.12 83 ASN A O 1
ATOM 609 N N . GLN A 1 84 ? 5.972 -2.915 1.757 1.00 80.31 84 GLN A N 1
ATOM 610 C CA . GLN A 1 84 ? 7.380 -2.509 1.788 1.00 80.31 84 GLN A CA 1
ATOM 611 C C . GLN A 1 84 ? 8.209 -3.219 0.710 1.00 80.31 84 GLN A C 1
ATOM 613 O O . GLN A 1 84 ? 9.019 -2.574 0.041 1.00 80.31 84 GLN A O 1
ATOM 618 N N . ALA A 1 85 ? 7.976 -4.516 0.488 1.00 80.00 85 ALA A N 1
ATOM 619 C CA . ALA A 1 85 ? 8.661 -5.290 -0.544 1.00 80.00 85 ALA A CA 1
ATOM 620 C C . ALA A 1 85 ? 8.384 -4.752 -1.956 1.00 80.00 85 ALA A C 1
ATOM 622 O O . ALA A 1 85 ? 9.321 -4.579 -2.735 1.00 80.00 85 ALA A O 1
ATOM 623 N N . VAL A 1 86 ? 7.128 -4.419 -2.272 1.00 83.81 86 VAL A N 1
ATOM 624 C CA . VAL A 1 86 ? 6.753 -3.832 -3.570 1.00 83.81 86 VAL A CA 1
ATOM 625 C C . VAL A 1 86 ? 7.465 -2.498 -3.793 1.00 83.81 86 VAL A C 1
ATOM 627 O O . VAL A 1 86 ? 8.027 -2.278 -4.867 1.00 83.81 86 VAL A O 1
ATOM 630 N N . ILE A 1 87 ? 7.512 -1.626 -2.782 1.00 84.50 87 ILE A N 1
ATOM 631 C CA . ILE A 1 87 ? 8.203 -0.330 -2.880 1.00 84.50 87 ILE A CA 1
ATOM 632 C C . ILE A 1 87 ? 9.712 -0.525 -3.085 1.00 84.50 87 ILE A C 1
ATOM 634 O O . ILE A 1 87 ? 10.305 0.142 -3.934 1.00 84.50 87 ILE A O 1
ATOM 638 N N . ALA A 1 88 ? 10.337 -1.453 -2.357 1.00 84.31 88 ALA A N 1
ATOM 639 C CA . ALA A 1 88 ? 11.766 -1.731 -2.491 1.00 84.31 88 ALA A CA 1
ATOM 640 C C . ALA A 1 88 ? 12.124 -2.305 -3.870 1.00 84.31 88 ALA A C 1
ATOM 642 O O . ALA A 1 88 ? 13.074 -1.842 -4.500 1.00 84.31 88 ALA A O 1
ATOM 643 N N . LEU A 1 89 ? 11.336 -3.259 -4.375 1.00 83.00 89 LEU A N 1
ATOM 644 C CA . LEU A 1 89 ? 11.513 -3.815 -5.720 1.00 83.00 89 LEU A CA 1
ATOM 645 C C . LEU A 1 89 ? 11.337 -2.747 -6.797 1.00 83.00 89 LEU A C 1
ATOM 647 O O . LEU A 1 89 ? 12.102 -2.692 -7.758 1.00 83.00 89 LEU A O 1
ATOM 651 N N . THR A 1 90 ? 10.345 -1.879 -6.623 1.00 84.44 90 THR A N 1
ATOM 652 C CA . THR A 1 90 ? 10.104 -0.745 -7.514 1.00 84.44 90 THR A CA 1
ATOM 653 C C . THR A 1 90 ? 11.319 0.176 -7.555 1.00 84.44 90 THR A C 1
ATOM 655 O O . THR A 1 90 ? 11.814 0.497 -8.633 1.00 84.44 90 THR A O 1
ATOM 658 N N . PHE A 1 91 ? 11.851 0.547 -6.390 1.00 84.44 91 PHE A N 1
ATOM 659 C CA . PHE A 1 91 ? 13.050 1.374 -6.288 1.00 84.44 91 PHE A CA 1
ATOM 660 C C . PHE A 1 91 ? 14.250 0.737 -7.002 1.00 84.44 91 PHE A C 1
ATOM 662 O O . PHE A 1 91 ? 14.915 1.401 -7.797 1.00 84.44 91 PHE A O 1
ATOM 669 N N . SER A 1 92 ? 14.499 -0.558 -6.784 1.00 84.25 92 SER A N 1
ATOM 670 C CA . SER A 1 92 ? 15.587 -1.274 -7.459 1.00 84.25 92 SER A CA 1
ATOM 671 C C . SER A 1 92 ? 15.422 -1.306 -8.980 1.00 84.25 92 SER A C 1
ATOM 673 O O . SER A 1 92 ? 16.407 -1.115 -9.690 1.00 84.25 92 SER A O 1
ATOM 675 N N . ASN A 1 93 ? 14.195 -1.486 -9.484 1.00 82.44 93 ASN A N 1
ATOM 676 C CA . ASN A 1 93 ? 13.911 -1.422 -10.920 1.00 82.44 93 ASN A CA 1
ATOM 677 C C . ASN A 1 93 ? 14.247 -0.042 -11.497 1.00 82.44 93 ASN A C 1
ATOM 679 O O . ASN A 1 93 ? 14.962 0.038 -12.493 1.00 82.44 93 ASN A O 1
ATOM 683 N N . TYR A 1 94 ? 13.805 1.039 -10.848 1.00 84.12 94 TYR A N 1
ATOM 684 C CA . TYR A 1 94 ? 14.067 2.399 -11.330 1.00 84.12 94 TYR A CA 1
ATOM 685 C C . TYR A 1 94 ? 15.553 2.778 -11.312 1.00 84.12 94 TYR A C 1
ATOM 687 O O . TYR A 1 94 ? 16.010 3.474 -12.215 1.00 84.12 94 TYR A O 1
ATOM 695 N N . VAL A 1 95 ? 16.323 2.311 -10.323 1.00 85.00 95 VAL A N 1
ATOM 696 C CA . VAL A 1 95 ? 17.770 2.591 -10.229 1.00 85.00 95 VAL A CA 1
ATOM 697 C C . VAL A 1 95 ? 18.580 1.810 -11.265 1.00 85.00 95 VAL A C 1
ATOM 699 O O . VAL A 1 95 ? 19.570 2.324 -11.782 1.00 85.00 95 VAL A O 1
ATOM 702 N N . LEU A 1 96 ? 18.180 0.575 -11.580 1.00 81.94 96 LEU A N 1
ATOM 703 C CA . LEU A 1 96 ? 18.896 -0.279 -12.535 1.00 81.94 96 LEU A CA 1
ATOM 704 C C . LEU A 1 96 ? 18.530 0.008 -13.997 1.00 81.94 96 LEU A C 1
ATOM 706 O O . LEU A 1 96 ? 19.326 -0.284 -14.887 1.00 81.94 96 LEU A O 1
ATOM 710 N N . GLN A 1 97 ? 17.370 0.612 -14.252 1.00 82.25 97 GLN A N 1
ATOM 711 C CA . GLN A 1 97 ? 16.914 0.965 -15.596 1.00 82.25 97 GLN A CA 1
ATOM 712 C C . GLN A 1 97 ? 17.899 1.838 -16.412 1.00 82.25 97 GLN A C 1
ATOM 714 O O . GLN A 1 97 ? 18.103 1.525 -17.583 1.00 82.25 97 GLN A O 1
ATOM 719 N N . PRO A 1 98 ? 18.566 2.877 -15.863 1.00 82.31 98 PRO A N 1
ATOM 720 C CA . PRO A 1 98 ? 19.577 3.635 -16.611 1.00 82.31 98 PRO A CA 1
ATOM 721 C C . PRO A 1 98 ? 20.887 2.867 -16.862 1.00 82.31 98 PRO A C 1
ATOM 723 O O . PRO A 1 98 ? 21.594 3.179 -17.815 1.00 82.31 98 PRO A O 1
ATOM 726 N N . LEU A 1 99 ? 21.223 1.875 -16.030 1.00 82.06 99 LEU A N 1
ATOM 727 C CA . LEU A 1 99 ? 22.436 1.056 -16.182 1.00 82.06 99 LEU A CA 1
ATOM 728 C C . LEU A 1 99 ? 22.288 -0.009 -17.279 1.00 82.06 99 LEU A C 1
ATOM 730 O O . LEU A 1 99 ? 23.277 -0.394 -17.898 1.00 82.06 99 LEU A O 1
ATOM 734 N N . PHE A 1 100 ? 21.059 -0.461 -17.533 1.00 80.12 100 PHE A N 1
ATOM 735 C CA . PHE A 1 100 ? 20.735 -1.493 -18.518 1.00 80.12 100 PHE A CA 1
ATOM 736 C C . PHE A 1 100 ? 19.602 -1.020 -19.447 1.00 80.12 100 PHE A C 1
ATOM 738 O O . PHE A 1 100 ? 18.467 -1.477 -19.325 1.00 80.12 100 PHE A O 1
ATOM 745 N N . PRO A 1 101 ? 19.881 -0.094 -20.384 1.00 74.38 101 PRO A N 1
ATOM 746 C CA . PRO A 1 101 ? 18.844 0.522 -21.214 1.00 74.38 101 PRO A CA 1
ATOM 747 C C . PRO A 1 101 ? 18.246 -0.424 -22.270 1.00 74.38 101 PRO A C 1
ATOM 749 O O . PRO A 1 101 ? 17.122 -0.205 -22.714 1.00 74.38 101 PRO A O 1
ATOM 752 N N . THR A 1 102 ? 18.980 -1.459 -22.692 1.00 77.25 102 THR A N 1
ATOM 753 C CA . THR A 1 102 ? 18.597 -2.351 -23.805 1.00 77.25 102 THR A CA 1
ATOM 754 C C . THR A 1 102 ? 18.426 -3.815 -23.407 1.00 77.25 102 THR A C 1
ATOM 756 O O . THR A 1 102 ? 17.967 -4.613 -24.223 1.00 77.25 102 THR A O 1
ATOM 759 N N . CYS A 1 103 ? 18.767 -4.192 -22.173 1.00 75.88 103 CYS A N 1
ATOM 760 C CA . CYS A 1 103 ? 18.647 -5.563 -21.686 1.00 75.88 103 CYS A CA 1
ATOM 761 C C . CYS A 1 103 ? 17.820 -5.633 -20.401 1.00 75.88 103 CY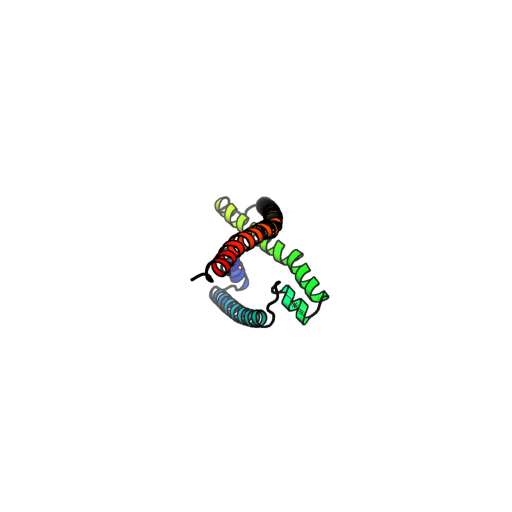S A C 1
ATOM 763 O O . CYS A 1 103 ? 17.759 -4.685 -19.620 1.00 75.88 103 CYS A O 1
ATOM 765 N N . PHE A 1 104 ? 17.177 -6.780 -20.178 1.00 69.31 104 PHE A N 1
ATOM 766 C CA . PHE A 1 104 ? 16.522 -7.042 -18.903 1.00 69.31 104 PHE A CA 1
ATOM 767 C C . PHE A 1 104 ? 17.590 -7.150 -17.807 1.00 69.31 104 PHE A C 1
ATOM 769 O O . PHE A 1 104 ? 18.532 -7.935 -17.964 1.00 69.31 104 PHE A O 1
ATOM 776 N N . PRO A 1 105 ? 17.476 -6.384 -16.705 1.00 69.62 105 PRO A N 1
ATOM 777 C CA . PRO A 1 105 ? 18.424 -6.486 -15.609 1.00 69.62 105 PRO A CA 1
ATOM 778 C C . PRO A 1 105 ? 18.384 -7.911 -15.031 1.00 69.62 105 PRO A C 1
ATOM 780 O O . PRO A 1 105 ? 17.2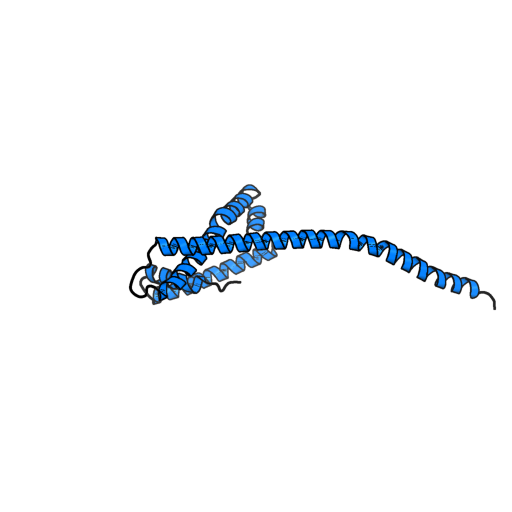98 -8.484 -14.896 1.00 69.62 105 PRO A O 1
ATOM 783 N N . PRO A 1 106 ? 19.539 -8.505 -14.680 1.00 76.50 106 PRO A N 1
ATOM 784 C CA . PRO A 1 106 ? 19.574 -9.854 -14.125 1.00 76.50 106 PRO A CA 1
ATOM 785 C C . PRO A 1 106 ? 18.748 -9.925 -12.830 1.00 76.50 106 PRO A C 1
ATOM 787 O O . PRO A 1 106 ? 18.945 -9.116 -11.918 1.00 76.50 106 PRO A O 1
ATOM 790 N N . GLU A 1 107 ? 17.848 -10.914 -12.725 1.00 74.25 107 GLU A N 1
ATOM 791 C CA . GLU A 1 107 ? 16.947 -11.078 -11.566 1.00 74.25 107 GLU A CA 1
ATOM 792 C C . GLU A 1 107 ? 17.701 -11.132 -10.231 1.00 74.25 107 GLU A C 1
ATOM 794 O O . GLU A 1 107 ? 17.214 -10.638 -9.214 1.00 74.25 107 GLU A O 1
ATOM 799 N N . SER A 1 108 ? 18.903 -11.712 -10.228 1.00 74.06 108 SER A N 1
ATOM 800 C CA . SER A 1 108 ? 19.763 -11.792 -9.047 1.00 74.06 108 SER A CA 1
ATOM 801 C C . SER A 1 108 ? 20.193 -10.409 -8.553 1.00 74.06 108 SER A C 1
ATOM 803 O O . SER A 1 108 ? 20.111 -10.147 -7.355 1.00 74.06 108 SER A O 1
ATOM 805 N N . GLY A 1 109 ? 20.579 -9.501 -9.455 1.00 70.25 109 GLY A N 1
ATOM 806 C CA . GLY A 1 109 ? 20.972 -8.129 -9.119 1.00 70.25 109 GLY A CA 1
ATOM 807 C C . GLY A 1 109 ? 19.803 -7.301 -8.589 1.00 70.25 109 GLY A C 1
ATOM 808 O O . GLY A 1 109 ? 19.955 -6.567 -7.611 1.00 70.25 109 GLY A O 1
ATOM 809 N N . LEU A 1 110 ? 18.614 -7.486 -9.169 1.00 75.50 110 LEU A N 1
ATOM 810 C CA . LEU A 1 110 ? 17.394 -6.826 -8.711 1.00 75.50 110 LEU A CA 1
ATOM 811 C C . LEU A 1 110 ? 16.995 -7.278 -7.299 1.00 75.50 110 LEU A C 1
ATOM 813 O O . LEU A 1 110 ? 16.744 -6.449 -6.424 1.00 75.50 110 LEU A O 1
ATOM 817 N N . ARG A 1 111 ? 16.968 -8.596 -7.067 1.00 76.00 111 ARG A N 1
ATOM 818 C CA . ARG A 1 111 ? 16.606 -9.184 -5.769 1.00 76.00 111 ARG A CA 1
ATOM 819 C C . ARG A 1 111 ? 17.627 -8.840 -4.688 1.00 76.00 111 ARG A C 1
ATOM 821 O O . ARG A 1 111 ? 17.226 -8.547 -3.566 1.00 76.00 111 ARG A O 1
ATOM 828 N N . LEU A 1 112 ? 18.921 -8.818 -5.017 1.00 75.31 112 LEU A N 1
ATOM 829 C CA . LEU A 1 112 ? 19.978 -8.458 -4.070 1.00 75.31 112 LEU A CA 1
ATOM 830 C C . LEU A 1 112 ? 19.902 -6.975 -3.680 1.00 75.31 112 LEU A C 1
ATOM 832 O O . LEU A 1 112 ? 19.965 -6.652 -2.496 1.00 75.31 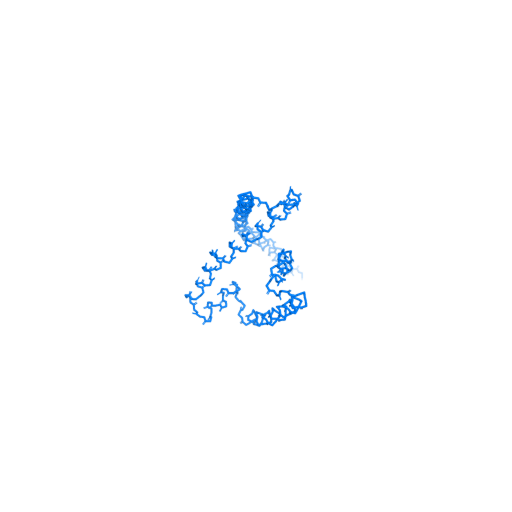112 LEU A O 1
ATOM 836 N N . LEU A 1 113 ? 19.706 -6.075 -4.649 1.00 75.94 113 LEU A N 1
ATOM 837 C CA . LEU A 1 113 ? 19.556 -4.644 -4.377 1.00 75.94 113 LEU A CA 1
ATOM 838 C C . LEU A 1 113 ? 18.291 -4.361 -3.556 1.00 75.94 113 LEU A C 1
ATOM 840 O O . LEU A 1 113 ? 18.349 -3.605 -2.584 1.00 75.94 113 LEU A O 1
ATOM 844 N N . ALA A 1 114 ? 17.177 -5.019 -3.884 1.00 73.75 114 ALA A N 1
ATOM 845 C CA . ALA A 1 114 ? 15.941 -4.916 -3.117 1.00 73.75 114 ALA A CA 1
ATOM 846 C C . ALA A 1 114 ? 16.121 -5.458 -1.691 1.00 73.75 114 ALA A C 1
ATOM 848 O O . ALA A 1 114 ? 15.692 -4.812 -0.737 1.00 73.75 114 ALA A O 1
ATOM 849 N N . ALA A 1 115 ? 16.820 -6.586 -1.521 1.00 75.06 115 ALA A N 1
ATOM 850 C CA . ALA A 1 115 ? 17.141 -7.149 -0.212 1.00 75.06 115 ALA A CA 1
ATOM 851 C C . ALA A 1 115 ? 18.047 -6.223 0.615 1.00 75.06 115 ALA A C 1
ATOM 853 O O . ALA A 1 115 ? 17.806 -6.044 1.807 1.00 75.06 115 ALA A O 1
ATOM 854 N N . ILE A 1 116 ? 19.042 -5.575 0.001 1.00 75.81 116 ILE A N 1
ATOM 855 C CA . ILE A 1 116 ? 19.902 -4.588 0.672 1.00 75.81 116 ILE A CA 1
ATOM 856 C C . ILE A 1 116 ? 19.091 -3.352 1.078 1.00 75.81 116 ILE A C 1
ATOM 858 O O . ILE A 1 116 ? 19.238 -2.871 2.201 1.00 75.81 116 ILE A O 1
ATOM 862 N N . CYS A 1 117 ? 18.215 -2.849 0.205 1.00 73.62 117 CYS A N 1
ATOM 863 C CA . CYS A 1 117 ? 17.324 -1.731 0.518 1.00 73.62 117 CYS A CA 1
ATOM 864 C C . CYS A 1 117 ? 16.355 -2.071 1.652 1.00 73.62 117 CYS A C 1
ATOM 866 O O . CYS A 1 117 ? 16.215 -1.272 2.576 1.00 73.62 117 CYS A O 1
ATOM 868 N N . LEU A 1 118 ? 15.741 -3.255 1.630 1.00 73.38 118 LEU A N 1
ATOM 869 C CA . LEU A 1 118 ? 14.873 -3.731 2.708 1.00 73.38 118 LEU A CA 1
ATOM 870 C C . LEU A 1 118 ? 15.651 -3.914 4.008 1.00 73.38 118 LEU A C 1
ATOM 872 O O . LEU A 1 118 ? 15.190 -3.460 5.046 1.00 73.38 118 LEU A O 1
ATOM 876 N N . CYS A 1 119 ? 16.848 -4.497 3.959 1.00 70.50 119 CYS A N 1
ATOM 877 C CA . CYS A 1 119 ? 17.699 -4.687 5.129 1.00 70.50 119 CYS A CA 1
ATOM 878 C C . CYS A 1 119 ? 18.124 -3.342 5.736 1.00 70.50 119 CYS A C 1
ATOM 880 O O . CYS A 1 119 ? 17.986 -3.140 6.938 1.00 70.50 119 CYS A O 1
ATOM 882 N N . LYS A 1 120 ? 18.538 -2.368 4.914 1.00 66.75 120 LYS A N 1
ATOM 883 C CA . LYS A 1 120 ? 18.853 -1.006 5.380 1.00 66.75 120 LYS A CA 1
ATOM 884 C C . LYS A 1 120 ? 17.625 -0.264 5.905 1.00 66.75 120 LYS A C 1
ATOM 886 O O . LYS A 1 120 ? 17.738 0.451 6.896 1.00 66.75 120 LYS A O 1
ATOM 891 N N . CYS A 1 121 ? 16.464 -0.427 5.272 1.00 66.88 121 CYS A N 1
ATOM 892 C CA . CYS A 1 121 ? 15.225 0.216 5.702 1.00 66.88 121 CYS A CA 1
ATOM 893 C C . CYS A 1 121 ? 14.716 -0.382 7.020 1.00 66.88 121 CYS A C 1
ATOM 895 O O . CYS A 1 121 ? 14.418 0.367 7.945 1.00 66.88 121 CYS A O 1
ATOM 897 N N . HIS A 1 122 ? 14.717 -1.710 7.160 1.00 67.94 122 HIS A N 1
ATOM 898 C CA . HIS A 1 122 ? 14.352 -2.396 8.399 1.00 67.94 122 HIS A CA 1
ATOM 899 C C . HIS A 1 122 ? 15.360 -2.149 9.522 1.00 67.94 122 HIS A C 1
ATOM 901 O O . HIS A 1 122 ? 14.939 -1.911 10.650 1.00 67.94 122 HIS A O 1
ATOM 907 N N . LEU A 1 123 ? 16.665 -2.133 9.235 1.00 60.78 123 LEU A N 1
ATOM 908 C CA . LEU A 1 123 ? 17.689 -1.781 10.221 1.00 60.78 123 LEU A CA 1
ATOM 909 C C . LEU A 1 123 ? 17.547 -0.318 10.662 1.00 60.78 123 LEU A C 1
ATOM 911 O O . LEU A 1 123 ? 17.584 -0.026 11.854 1.00 60.78 123 LEU A O 1
ATOM 915 N N . GLY A 1 124 ? 17.309 0.599 9.721 1.00 59.22 124 GLY A N 1
ATOM 916 C CA . GLY A 1 124 ? 17.055 2.011 10.009 1.00 59.22 124 GLY A CA 1
ATOM 917 C C . GLY A 1 124 ? 15.757 2.241 10.788 1.00 59.22 124 GLY A C 1
ATOM 918 O O . GLY A 1 124 ? 15.721 3.081 11.686 1.00 59.22 124 GLY A O 1
ATOM 919 N N . LEU A 1 125 ? 14.704 1.472 10.500 1.00 62.28 125 LEU A N 1
ATOM 920 C CA . LEU A 1 125 ? 13.434 1.517 11.222 1.00 62.28 125 LEU A CA 1
ATOM 921 C C . LEU A 1 125 ? 13.558 0.908 12.622 1.00 62.28 125 LEU A C 1
ATOM 923 O O . LEU A 1 125 ? 13.023 1.476 13.568 1.00 62.28 125 LEU A O 1
ATOM 927 N N . ALA A 1 126 ? 14.299 -0.190 12.780 1.00 61.06 126 ALA A N 1
ATOM 928 C CA . ALA A 1 126 ? 14.602 -0.789 14.077 1.00 61.06 126 ALA A CA 1
ATOM 929 C C . ALA A 1 126 ? 15.430 0.163 14.952 1.00 61.06 126 ALA A C 1
ATOM 931 O O . ALA A 1 126 ? 15.093 0.367 16.117 1.00 61.06 126 ALA A O 1
ATOM 932 N N . LEU A 1 127 ? 16.440 0.825 14.377 1.00 58.06 127 LEU A N 1
ATOM 933 C CA . LEU A 1 127 ? 17.206 1.884 15.043 1.00 58.06 127 LEU A CA 1
ATOM 934 C C . LEU A 1 127 ? 16.314 3.075 15.424 1.00 58.06 127 LEU A C 1
ATOM 936 O O . LEU A 1 127 ? 16.414 3.581 16.541 1.00 58.06 127 LEU A O 1
ATOM 940 N N . ARG A 1 128 ? 15.388 3.488 14.546 1.00 59.78 128 ARG A N 1
ATOM 941 C CA . ARG A 1 128 ? 14.408 4.545 14.847 1.00 59.78 128 ARG A CA 1
ATOM 942 C C . ARG A 1 128 ? 13.454 4.150 15.971 1.00 59.78 128 ARG A C 1
ATOM 944 O O . ARG A 1 128 ? 13.259 4.942 16.886 1.00 59.78 128 ARG A O 1
ATOM 951 N N . MET A 1 129 ? 12.891 2.945 15.947 1.00 58.97 129 MET A N 1
ATOM 952 C CA . MET A 1 129 ? 12.008 2.449 17.008 1.00 58.97 129 MET A CA 1
ATOM 953 C C . MET A 1 129 ? 12.749 2.309 18.338 1.00 58.97 129 MET A C 1
ATOM 955 O O . MET A 1 129 ? 12.209 2.713 19.363 1.00 58.97 129 MET A O 1
ATOM 959 N N . ALA A 1 130 ? 13.997 1.835 18.325 1.00 60.91 130 ALA A N 1
ATOM 960 C CA . ALA A 1 130 ? 14.843 1.813 19.513 1.00 60.91 130 ALA A CA 1
ATOM 961 C C . ALA A 1 130 ? 15.087 3.235 20.045 1.00 60.91 130 ALA A C 1
ATOM 963 O O . ALA A 1 130 ? 14.904 3.480 21.234 1.00 60.91 130 ALA A O 1
ATOM 964 N N . SER A 1 131 ? 15.410 4.199 19.175 1.00 60.59 131 SER A N 1
ATOM 965 C CA . SER A 1 131 ? 15.623 5.595 19.584 1.00 60.59 131 SER A CA 1
ATOM 966 C C . SER A 1 131 ? 14.356 6.266 20.134 1.00 60.59 131 SER A C 1
ATOM 968 O O . SER A 1 131 ? 14.429 6.995 21.120 1.00 60.59 131 SER A O 1
ATOM 970 N N . LEU A 1 132 ? 13.185 5.976 19.556 1.00 61.53 132 LEU A N 1
ATOM 971 C CA . LEU A 1 132 ? 11.895 6.466 20.043 1.00 61.53 132 LEU A CA 1
ATOM 972 C C . LEU A 1 132 ? 11.506 5.809 21.370 1.00 61.53 132 LEU A C 1
ATOM 974 O O . LEU A 1 132 ? 11.016 6.501 22.254 1.00 61.53 132 LEU A O 1
ATOM 978 N N . ALA A 1 133 ? 11.765 4.511 21.548 1.00 66.12 133 ALA A N 1
ATOM 979 C CA . ALA A 1 133 ? 11.557 3.830 22.824 1.00 66.12 133 ALA A CA 1
ATOM 980 C C . ALA A 1 133 ? 12.456 4.418 23.923 1.00 66.12 133 ALA A C 1
ATOM 982 O O . ALA A 1 133 ? 11.975 4.705 25.017 1.00 66.12 133 ALA A O 1
ATOM 983 N N . PHE A 1 134 ? 13.728 4.687 23.614 1.00 66.56 134 PHE A N 1
ATOM 984 C CA . PHE A 1 134 ? 14.641 5.392 24.517 1.00 66.56 134 PHE A CA 1
ATOM 985 C C . PHE A 1 134 ? 14.138 6.796 24.869 1.00 66.56 134 PHE A C 1
ATOM 987 O O . PHE A 1 134 ? 14.132 7.157 26.044 1.00 66.56 134 PHE A O 1
ATOM 994 N N . LEU A 1 135 ? 13.667 7.568 23.883 1.00 61.72 135 LEU A N 1
ATOM 995 C CA . LEU A 1 135 ? 13.073 8.888 24.111 1.00 61.72 135 LEU A CA 1
ATOM 996 C C . LEU A 1 135 ? 11.821 8.806 24.987 1.00 61.72 135 LEU A C 1
ATOM 998 O O . LEU A 1 135 ? 11.694 9.589 25.920 1.00 61.72 135 LEU A O 1
ATOM 1002 N N . VAL A 1 136 ? 10.916 7.857 24.749 1.00 66.25 136 VAL A N 1
ATOM 1003 C CA . VAL A 1 136 ? 9.705 7.679 25.568 1.00 66.25 136 VAL A CA 1
ATOM 1004 C C . VAL A 1 136 ? 10.066 7.311 27.007 1.00 66.25 136 VAL A C 1
ATOM 1006 O O . VAL A 1 136 ? 9.511 7.900 27.932 1.00 66.25 136 VAL A O 1
ATOM 1009 N N . VAL A 1 137 ? 11.025 6.405 27.215 1.00 72.75 137 VAL A N 1
ATOM 1010 C CA . VAL A 1 137 ? 11.511 6.033 28.555 1.00 72.75 137 VAL A CA 1
ATOM 1011 C C . VAL A 1 137 ? 12.160 7.229 29.254 1.00 72.75 137 VAL A C 1
ATOM 1013 O O . VAL A 1 137 ? 11.823 7.524 30.398 1.00 72.75 137 VAL A O 1
ATOM 1016 N N . TYR A 1 138 ? 13.028 7.962 28.556 1.00 69.62 138 TYR A N 1
ATOM 1017 C CA . TYR A 1 138 ? 13.676 9.165 29.077 1.00 69.62 138 TYR A CA 1
ATOM 1018 C C . TYR A 1 138 ? 12.657 10.251 29.447 1.00 69.62 138 TYR A C 1
ATOM 1020 O O . TYR A 1 138 ? 12.702 10.801 30.544 1.00 69.62 138 TYR A O 1
ATOM 1028 N N . THR A 1 139 ? 11.683 10.512 28.574 1.00 67.75 139 THR A N 1
ATOM 1029 C CA . THR A 1 139 ? 10.635 11.511 28.825 1.00 67.75 139 THR A CA 1
ATOM 1030 C C . THR A 1 139 ? 9.751 11.080 30.000 1.00 67.75 139 THR A C 1
ATOM 1032 O O . THR A 1 139 ? 9.423 11.900 30.850 1.00 67.75 139 THR A O 1
ATOM 1035 N N . SER A 1 140 ? 9.429 9.787 30.116 1.00 69.19 140 SER A N 1
ATOM 1036 C CA . SER A 1 140 ? 8.653 9.243 31.243 1.00 69.19 140 SER A CA 1
ATOM 1037 C C . SER A 1 140 ? 9.404 9.352 32.578 1.00 69.19 140 SER A C 1
ATOM 1039 O O . SER A 1 140 ? 8.798 9.689 33.593 1.00 69.19 140 SER A O 1
ATOM 1041 N N . LEU A 1 141 ? 10.723 9.119 32.580 1.00 71.62 141 LEU A N 1
ATOM 1042 C CA . LEU A 1 141 ? 11.589 9.261 33.758 1.00 71.62 141 LEU A CA 1
ATOM 1043 C C . LEU A 1 141 ? 11.747 10.721 34.207 1.00 71.62 141 LEU A C 1
ATOM 1045 O O . LEU A 1 141 ? 11.823 10.979 35.405 1.00 71.62 141 LEU A O 1
ATOM 1049 N N . VAL A 1 142 ? 11.777 11.672 33.270 1.00 68.81 142 VAL A N 1
ATOM 1050 C CA . VAL A 1 142 ? 11.883 13.114 33.564 1.00 68.81 142 VAL A CA 1
ATOM 1051 C C . VAL A 1 142 ? 10.538 13.724 33.980 1.00 68.81 142 VAL A C 1
ATOM 1053 O O . VAL A 1 142 ? 10.515 14.651 34.786 1.00 68.81 142 VAL A O 1
ATOM 1056 N N . LEU A 1 143 ? 9.411 13.196 33.489 1.00 64.94 143 LEU A N 1
ATOM 1057 C CA . LEU A 1 143 ? 8.069 13.676 33.846 1.00 64.94 143 LEU A CA 1
ATOM 1058 C C . LEU A 1 143 ? 7.588 13.197 35.227 1.00 64.94 143 LEU A C 1
ATOM 1060 O O . LEU A 1 143 ? 6.804 13.896 35.864 1.00 64.94 143 LEU A O 1
ATOM 1064 N N . LEU A 1 144 ? 8.067 12.048 35.716 1.00 66.50 144 LEU A N 1
ATOM 1065 C CA . LEU A 1 144 ? 7.704 11.500 37.032 1.00 66.50 144 LEU A CA 1
ATOM 1066 C C . LEU A 1 144 ? 8.073 12.400 38.242 1.00 66.50 144 LEU A C 1
ATOM 1068 O O . LEU A 1 144 ? 7.258 12.507 39.159 1.00 66.50 144 LEU A O 1
ATOM 1072 N N . PRO A 1 145 ? 9.250 13.063 38.291 1.00 67.50 145 PRO A N 1
ATOM 1073 C CA . PRO A 1 145 ? 9.632 13.932 39.411 1.00 67.50 145 PRO A CA 1
ATOM 1074 C C . PRO A 1 145 ? 9.047 15.353 39.358 1.00 67.50 145 PRO A C 1
ATOM 1076 O O . PRO A 1 145 ? 9.083 16.056 40.368 1.00 67.50 145 PRO A O 1
ATOM 1079 N N . LEU A 1 146 ? 8.500 15.800 38.223 1.00 65.44 146 LEU A N 1
ATOM 1080 C CA . LEU A 1 146 ? 7.954 17.156 38.085 1.00 65.44 146 LEU A CA 1
ATOM 1081 C C . LEU A 1 146 ? 6.739 17.443 38.990 1.00 65.44 146 LEU A C 1
ATOM 1083 O O . LEU A 1 146 ? 6.750 18.471 39.657 1.00 65.44 146 LEU A O 1
ATOM 1087 N N . PRO A 1 147 ? 5.717 16.580 39.136 1.00 63.25 147 PRO A N 1
ATOM 1088 C CA . PRO A 1 147 ? 4.620 16.869 40.067 1.00 63.25 147 PRO A CA 1
ATOM 1089 C C . PRO A 1 147 ? 5.054 16.861 41.548 1.00 63.25 147 PRO A C 1
ATOM 1091 O O . PRO A 1 147 ? 4.415 17.504 42.380 1.00 63.25 147 PRO A O 1
ATOM 1094 N N . LEU A 1 148 ? 6.159 16.185 41.884 1.00 60.84 148 LEU A N 1
ATOM 1095 C CA . LEU A 1 148 ? 6.691 16.092 43.250 1.00 60.84 148 LEU A CA 1
ATOM 1096 C C . LEU A 1 148 ? 7.505 17.324 43.672 1.00 60.84 148 LEU A C 1
ATOM 1098 O O . LEU A 1 148 ? 7.518 17.658 44.854 1.00 60.84 148 LEU A O 1
ATOM 1102 N N . SER A 1 149 ? 8.143 18.033 42.736 1.00 63.19 149 SER A N 1
ATOM 1103 C CA . SER A 1 149 ? 8.901 19.263 43.022 1.00 63.19 149 SER A CA 1
ATOM 1104 C C . SER A 1 149 ? 8.030 20.530 43.068 1.00 63.19 149 SER A C 1
ATOM 1106 O O . SER A 1 149 ? 8.398 21.521 43.708 1.00 63.19 149 SER A O 1
ATOM 1108 N N . PHE A 1 150 ? 6.837 20.495 42.465 1.00 61.88 150 PHE A N 1
ATOM 1109 C CA . PHE A 1 150 ? 5.863 21.592 42.538 1.00 61.88 150 PHE A CA 1
ATOM 1110 C C . PHE A 1 150 ? 5.081 21.632 43.862 1.00 61.88 150 PHE A C 1
ATOM 1112 O O . PHE A 1 150 ? 4.707 22.716 44.305 1.00 61.88 150 PHE A O 1
ATOM 1119 N N . LEU A 1 151 ? 4.890 20.496 44.542 1.00 63.41 151 LEU A N 1
ATOM 1120 C CA . LEU A 1 151 ? 4.209 20.418 45.844 1.00 63.41 151 LEU A CA 1
ATOM 1121 C C . LEU A 1 151 ? 4.893 21.216 46.977 1.00 63.41 151 LEU A C 1
ATOM 1123 O O . LEU A 1 151 ? 4.206 22.013 47.619 1.00 63.41 151 LEU A O 1
ATOM 1127 N N . PRO A 1 152 ? 6.212 21.089 47.230 1.00 66.88 152 PRO A N 1
ATOM 1128 C CA . PRO A 1 152 ? 6.879 21.887 48.261 1.00 66.88 152 PRO A CA 1
ATOM 1129 C C . PRO A 1 152 ? 6.965 23.372 47.882 1.00 66.88 152 PRO A C 1
ATOM 1131 O O . PRO A 1 152 ? 6.885 24.226 48.759 1.00 66.88 152 PRO A O 1
ATOM 1134 N N . SER A 1 153 ? 7.049 23.690 46.586 1.00 63.81 153 SER A N 1
ATOM 1135 C CA . SER A 1 153 ? 7.069 25.072 46.084 1.00 63.81 153 SER A CA 1
ATOM 1136 C C . SER A 1 153 ? 5.709 25.764 46.253 1.00 63.81 153 SER A C 1
ATOM 1138 O O . SER A 1 153 ? 5.643 26.915 46.680 1.00 63.81 153 SER A O 1
ATOM 1140 N N . PHE A 1 154 ? 4.611 25.047 45.994 1.00 64.88 154 PHE A N 1
ATOM 1141 C CA . PHE A 1 154 ? 3.244 25.518 46.234 1.00 64.88 154 PHE A CA 1
ATOM 1142 C C . PHE A 1 154 ? 2.934 25.647 47.733 1.00 64.88 154 PHE A C 1
ATOM 1144 O O . PHE A 1 154 ? 2.326 26.628 48.156 1.00 64.88 154 PHE A O 1
ATOM 1151 N N . PHE A 1 155 ? 3.415 24.709 48.556 1.00 62.47 155 PHE A N 1
ATOM 1152 C CA . PHE A 1 155 ? 3.308 24.798 50.014 1.00 62.47 155 PHE A CA 1
ATOM 1153 C C . PHE A 1 155 ? 4.100 25.993 50.575 1.00 62.47 155 PHE A C 1
ATOM 1155 O O . PHE A 1 155 ? 3.569 26.756 51.376 1.00 62.47 155 PHE A O 1
ATOM 1162 N N . PHE A 1 156 ? 5.329 26.228 50.105 1.00 64.06 156 PHE A N 1
ATOM 1163 C CA . PHE A 1 156 ? 6.136 27.392 50.495 1.00 64.06 156 PHE A CA 1
ATOM 1164 C C . PHE A 1 156 ? 5.492 28.725 50.073 1.00 64.06 156 PHE A C 1
ATOM 1166 O O . PHE A 1 156 ? 5.494 29.689 50.842 1.00 64.06 156 PHE A O 1
ATOM 1173 N N . PHE A 1 157 ? 4.886 28.775 48.881 1.00 64.19 157 PHE A N 1
ATOM 1174 C CA . PHE A 1 157 ? 4.124 29.933 48.405 1.00 64.19 157 PHE A CA 1
ATOM 1175 C C . PHE A 1 157 ? 2.885 30.210 49.273 1.00 64.19 157 PHE A C 1
ATOM 1177 O O . PHE A 1 157 ? 2.685 31.350 49.691 1.00 64.19 157 PHE A O 1
ATOM 1184 N N . LEU A 1 158 ? 2.102 29.179 49.620 1.00 60.00 158 LEU A N 1
ATOM 1185 C CA . LEU A 1 158 ? 0.959 29.305 50.536 1.00 60.00 158 LEU A CA 1
ATOM 1186 C C . LEU A 1 158 ? 1.384 29.792 51.926 1.00 60.00 158 LEU A C 1
ATOM 1188 O O . LEU A 1 158 ? 0.737 30.674 52.488 1.00 60.00 158 LEU A O 1
ATOM 1192 N N . VAL A 1 159 ? 2.485 29.265 52.467 1.00 63.78 159 VAL A N 1
ATOM 1193 C CA . VAL A 1 159 ? 2.999 29.683 53.777 1.00 63.78 159 VAL A CA 1
ATOM 1194 C C . VAL A 1 159 ? 3.448 31.147 53.732 1.00 63.78 159 VAL A C 1
ATOM 1196 O O . VAL A 1 159 ? 3.055 31.927 54.592 1.00 63.78 159 VAL A O 1
ATOM 1199 N N . THR A 1 160 ? 4.180 31.570 52.699 1.00 63.00 160 THR A N 1
ATOM 1200 C CA . THR A 1 160 ? 4.723 32.940 52.625 1.00 63.00 160 THR A CA 1
ATOM 1201 C C . THR A 1 160 ? 3.643 33.999 52.356 1.00 63.00 160 THR A C 1
ATOM 1203 O O . THR A 1 160 ? 3.767 35.115 52.853 1.00 63.00 160 THR A O 1
ATOM 1206 N N . PHE A 1 161 ? 2.563 33.673 51.630 1.00 54.81 161 PHE A N 1
ATOM 1207 C CA . PHE A 1 161 ? 1.457 34.610 51.359 1.00 54.81 161 PHE A CA 1
ATOM 1208 C C . PHE A 1 161 ? 0.375 34.665 52.453 1.00 54.81 161 PHE A C 1
ATOM 1210 O O . PHE A 1 161 ? -0.279 35.699 52.588 1.00 54.81 161 PHE A O 1
ATOM 1217 N N . GLN A 1 162 ? 0.202 33.624 53.278 1.00 54.25 162 GLN A N 1
ATOM 1218 C CA . GLN A 1 162 ? -0.768 33.653 54.386 1.00 54.25 162 GLN A CA 1
ATOM 1219 C C . GLN A 1 162 ? -0.286 34.521 55.570 1.00 54.25 162 GLN A C 1
ATOM 1221 O O . GLN A 1 162 ? -1.085 35.208 56.210 1.00 54.25 162 GLN A O 1
ATOM 1226 N N . PHE A 1 163 ? 1.023 34.539 55.854 1.00 51.25 163 PHE A N 1
ATOM 1227 C CA . PHE A 1 163 ? 1.597 35.313 56.965 1.00 51.25 163 PHE A CA 1
ATOM 1228 C C . PHE A 1 163 ? 1.416 36.851 56.874 1.00 51.25 163 PHE A C 1
ATOM 1230 O O . PHE A 1 163 ? 1.082 37.446 57.903 1.00 51.25 163 PHE A O 1
ATOM 1237 N N . PRO A 1 164 ? 1.558 37.532 55.716 1.00 51.44 164 PRO A N 1
ATOM 1238 C CA . PRO A 1 164 ? 1.351 38.982 55.640 1.00 51.44 164 PRO A CA 1
ATOM 1239 C C . PRO A 1 164 ? -0.125 39.409 55.741 1.00 51.44 164 PRO A C 1
ATOM 1241 O O . PRO A 1 164 ? -0.401 40.495 56.248 1.00 51.44 164 PRO A O 1
ATOM 1244 N N . ILE A 1 165 ? -1.084 38.568 55.331 1.00 52.41 165 ILE A N 1
ATOM 1245 C CA . ILE A 1 165 ? -2.523 38.895 55.407 1.00 52.41 165 ILE A CA 1
ATOM 1246 C C . ILE A 1 165 ? -3.024 38.836 56.862 1.00 52.41 165 ILE A C 1
ATOM 1248 O O . ILE A 1 165 ? -3.808 39.688 57.279 1.00 52.41 165 ILE A O 1
ATOM 1252 N N . CYS A 1 166 ? -2.520 37.898 57.674 1.00 45.97 166 CYS A N 1
ATOM 1253 C CA . CYS A 1 166 ? -2.884 37.811 59.094 1.00 45.97 166 CYS A CA 1
ATOM 1254 C C . CYS A 1 166 ? -2.338 38.981 59.939 1.00 45.97 166 CYS A C 1
ATOM 1256 O O . CYS A 1 166 ? -3.018 39.415 60.868 1.00 45.97 166 CYS A O 1
ATOM 1258 N N . MET A 1 167 ? -1.158 39.534 59.617 1.00 49.75 167 MET A N 1
ATOM 1259 C CA . MET A 1 167 ? -0.608 40.706 60.328 1.00 49.75 167 MET A CA 1
ATOM 1260 C C . MET A 1 167 ? -1.324 42.027 60.005 1.00 49.75 167 MET A C 1
ATOM 1262 O O . MET A 1 167 ? -1.306 42.947 60.826 1.00 49.75 167 MET A O 1
ATOM 1266 N N . LEU A 1 168 ? -1.960 42.135 58.835 1.00 50.53 168 LEU A N 1
ATOM 1267 C CA . LEU A 1 168 ? -2.762 43.305 58.457 1.00 50.53 168 LEU A CA 1
ATOM 1268 C C . LEU A 1 168 ? -4.102 43.368 59.207 1.00 50.53 168 LEU A C 1
ATOM 1270 O O . LEU A 1 168 ? -4.636 44.458 59.392 1.00 50.53 168 LEU A O 1
ATOM 1274 N N . TRP A 1 169 ? -4.626 42.235 59.689 1.00 42.22 169 TRP A N 1
ATOM 1275 C CA . TRP A 1 169 ? -5.885 42.207 60.441 1.00 42.22 169 TRP A CA 1
ATOM 1276 C C . TRP A 1 169 ? -5.705 42.466 61.949 1.00 42.22 169 TRP A C 1
ATOM 1278 O O . TRP A 1 169 ? -6.602 43.017 62.579 1.00 42.22 169 TRP A O 1
ATOM 1288 N N . THR A 1 170 ? -4.543 42.153 62.538 1.00 49.84 170 THR A N 1
ATOM 1289 C CA . THR A 1 170 ? -4.283 42.402 63.973 1.00 49.84 170 THR A CA 1
ATOM 1290 C C . THR A 1 170 ? -3.811 43.822 64.294 1.00 49.84 170 THR A C 1
ATOM 1292 O O . THR A 1 170 ? -4.044 44.288 65.403 1.00 49.84 170 THR A O 1
ATOM 1295 N N . ASN A 1 171 ? -3.200 44.541 63.345 1.00 45.19 171 ASN A N 1
ATOM 1296 C CA . ASN A 1 171 ? -2.753 45.931 63.548 1.00 45.19 171 ASN A CA 1
ATOM 1297 C C . ASN A 1 171 ? -3.778 46.994 63.095 1.00 45.19 171 ASN A C 1
ATOM 1299 O O . ASN A 1 171 ? -3.509 48.185 63.199 1.00 45.19 171 ASN A O 1
ATOM 1303 N N . GLY A 1 172 ? -4.950 46.581 62.596 1.00 46.53 172 GLY A N 1
ATOM 1304 C CA . GLY A 1 172 ? -6.020 47.473 62.126 1.00 46.53 172 GLY A CA 1
ATOM 1305 C C . GLY A 1 172 ? -7.097 47.819 63.164 1.00 46.53 172 GLY A C 1
ATOM 1306 O O . GLY A 1 172 ? -8.085 48.448 62.807 1.00 46.53 172 GLY A O 1
ATOM 1307 N N . PHE A 1 173 ? -6.934 47.409 64.426 1.00 43.81 173 PHE A N 1
ATOM 1308 C CA . PHE A 1 173 ? -7.891 47.661 65.515 1.00 43.81 173 PHE A CA 1
ATOM 1309 C C . PHE A 1 173 ? -7.229 48.377 66.702 1.00 43.81 173 PHE A C 1
ATOM 1311 O O . PHE A 1 173 ? -7.359 47.974 67.848 1.00 43.81 173 PHE A O 1
ATOM 1318 N N . HIS A 1 174 ? -6.493 49.449 66.423 1.00 44.59 174 HIS A N 1
ATOM 1319 C CA . HIS A 1 174 ? -6.173 50.484 67.406 1.00 44.59 174 HIS A CA 1
ATOM 1320 C C . HIS A 1 174 ? -5.988 51.808 66.660 1.00 44.59 174 HIS A C 1
ATOM 1322 O O . HIS A 1 174 ? -4.866 52.131 66.288 1.00 44.59 174 HIS A O 1
ATOM 1328 N N . ILE A 1 175 ? -7.101 52.494 66.382 1.00 42.41 175 ILE A N 1
ATOM 1329 C CA . ILE A 1 175 ? -7.402 53.930 66.570 1.00 42.41 175 ILE A CA 1
ATOM 1330 C C . ILE A 1 175 ? -8.929 54.038 66.478 1.00 42.41 175 ILE A C 1
ATOM 1332 O O . ILE A 1 175 ? -9.495 53.445 65.533 1.00 42.41 175 ILE A O 1
#

Foldseek 3Di:
DPDDPVVVPVLVVLCVVQVDPVSSVVVVVVVVVVVVVVVVVLVVLCVVDVDPDRPLSSQCVPVNDPRSVVVVVCCVPPVVVVVLLVVLLVVLCVVCCVVCVPDDDPPVSSVVSSVVVVVVVVVVVVVVVVVVVVVVVVVVVVVVCVVVVVVVVVVVVVVVVVVVVVVVVVVPPDD

Radius of gyration: 30.33 Å; chains: 1; bounding box: 42×67×92 Å

InterPro domains:
  IPR002293 Amino acid/polyamine transporter I [PF13520] (2-163)
  IPR050598 Cellular Amino Acid Transporter [PTHR11785] (1-121)

Organism: Monodon monoceros (NCBI:txid40151)

Sequence (175 aa):
NIIGSGIFVSPKGVLENAGSVGLALIVWIMTGLITAVGALCYAELGVTIPKSGGDYSYVKDIFGGLAGFLRLWIAVLVIYPTNQAVIALTFSNYVLQPLFPTCFPPESGLRLLAAICLCKCHLGLALRMASLAFLVVYTSLVLLPLPLSFLPSFFFFLVTFQFPICMLWTNGFHI

Secondary structure (DSSP, 8-state):
----THHHHHHHHHHHHH-SHHHHHHHHHHHHHHHHHHHHHHHHHHHH---TTTHHHHHHHHHHHHHHHHHHHHIIIIIHHHHHHHHHHHHHHHHHTTT-SSSPPPHHHHHHHHHHHHHHHHHHHHHHHHHHHHHHHHHHHHHSSHHHHHHHHHHHHHHHHHHHHHHHHHSSS--